Protein AF-A0A448XT90-F1 (afdb_monomer)

Radius of gyration: 20.94 Å; Cα contacts (8 Å, |Δi|>4): 164; chains: 1; bounding box: 50×44×58 Å

Structure (mmCIF, N/CA/C/O backbone):
data_AF-A0A448XT90-F1
#
_entry.id   AF-A0A448XT90-F1
#
loop_
_atom_site.group_PDB
_atom_site.id
_atom_site.type_symbol
_atom_site.label_atom_id
_atom_site.label_alt_id
_atom_site.label_comp_id
_atom_site.label_asym_id
_atom_site.label_entity_id
_atom_site.label_seq_id
_atom_site.pdbx_PDB_ins_code
_atom_site.Cartn_x
_atom_site.Cartn_y
_atom_site.Cartn_z
_atom_site.occupancy
_atom_site.B_iso_or_equiv
_atom_site.auth_seq_id
_atom_site.auth_comp_id
_atom_site.auth_asym_id
_atom_site.auth_atom_id
_atom_site.pdbx_PDB_model_num
ATOM 1 N N . MET A 1 1 ? 5.642 6.071 4.752 1.00 96.25 1 MET A N 1
ATOM 2 C CA . MET A 1 1 ? 5.110 6.895 3.640 1.00 96.25 1 MET A CA 1
ATOM 3 C C . MET A 1 1 ? 3.743 7.407 4.041 1.00 96.25 1 MET A C 1
ATOM 5 O O . MET A 1 1 ? 2.989 6.616 4.586 1.00 96.25 1 MET A O 1
ATOM 9 N N . LYS A 1 2 ? 3.438 8.690 3.846 1.00 97.38 2 LYS A N 1
ATOM 10 C CA . LYS A 1 2 ? 2.104 9.235 4.142 1.00 97.38 2 LYS A CA 1
ATOM 11 C C . LYS A 1 2 ? 1.042 8.651 3.203 1.00 97.38 2 LYS A C 1
ATOM 13 O O . LYS A 1 2 ? 1.381 8.269 2.086 1.00 97.38 2 LYS A O 1
ATOM 18 N N . LEU A 1 3 ? -0.196 8.535 3.686 1.00 96.88 3 LEU A N 1
ATOM 19 C CA . LEU A 1 3 ? -1.351 8.075 2.902 1.00 96.88 3 LEU A CA 1
ATOM 20 C C . LEU A 1 3 ? -2.088 9.245 2.235 1.00 96.88 3 LEU A C 1
ATOM 22 O O . LEU A 1 3 ? -3.310 9.252 2.141 1.00 96.88 3 LEU A O 1
ATOM 26 N N . ASP A 1 4 ? -1.345 10.249 1.776 1.00 96.69 4 ASP A N 1
ATOM 27 C CA . ASP A 1 4 ? -1.925 11.331 0.993 1.00 96.69 4 ASP A CA 1
ATOM 28 C C . ASP A 1 4 ? -2.187 10.884 -0.463 1.00 96.69 4 ASP A C 1
ATOM 30 O O . ASP A 1 4 ? -1.496 9.993 -0.973 1.00 96.69 4 ASP A O 1
ATOM 34 N N . PRO A 1 5 ? -3.162 11.498 -1.160 1.00 96.44 5 PRO A N 1
ATOM 35 C CA . PRO A 1 5 ? -3.545 11.094 -2.513 1.00 96.44 5 PRO A CA 1
ATOM 36 C C . PRO A 1 5 ? -2.392 11.074 -3.523 1.00 96.44 5 PRO A C 1
ATOM 38 O O . PRO A 1 5 ? -2.360 10.206 -4.389 1.00 96.44 5 PRO A O 1
ATOM 41 N N . VAL A 1 6 ? -1.419 11.986 -3.395 1.00 97.50 6 VAL A N 1
ATOM 42 C CA . VAL A 1 6 ? -0.270 12.065 -4.311 1.00 97.50 6 VAL A CA 1
ATOM 43 C C . VAL A 1 6 ? 0.614 10.829 -4.153 1.00 97.50 6 VAL A C 1
ATOM 45 O O . VAL A 1 6 ? 0.944 10.171 -5.136 1.00 97.50 6 VAL A O 1
ATOM 48 N N . LYS A 1 7 ? 0.946 10.449 -2.912 1.00 97.38 7 LYS A N 1
ATOM 49 C CA . LYS A 1 7 ? 1.747 9.242 -2.648 1.00 97.38 7 LYS A CA 1
ATOM 50 C C . LYS A 1 7 ? 1.040 7.956 -3.054 1.00 97.38 7 LYS A C 1
ATOM 52 O O . LYS A 1 7 ? 1.701 7.014 -3.490 1.00 97.38 7 LYS A O 1
ATOM 57 N N . LEU A 1 8 ? -0.279 7.894 -2.900 1.00 97.88 8 LEU A N 1
ATOM 58 C CA . LEU A 1 8 ? -1.061 6.731 -3.317 1.00 97.88 8 LEU A CA 1
ATOM 59 C C . LEU A 1 8 ? -1.139 6.612 -4.845 1.00 97.88 8 LEU A C 1
ATOM 61 O O . LEU A 1 8 ? -1.058 5.498 -5.371 1.00 97.88 8 LEU A O 1
ATOM 65 N N . GLU A 1 9 ? -1.214 7.734 -5.562 1.00 97.81 9 GLU A N 1
ATOM 66 C CA . GLU A 1 9 ? -1.149 7.731 -7.025 1.00 97.81 9 GLU A CA 1
ATOM 67 C C . GLU A 1 9 ? 0.232 7.290 -7.527 1.00 97.81 9 GLU A C 1
ATOM 69 O O . GLU A 1 9 ? 0.302 6.443 -8.415 1.00 97.81 9 GLU A O 1
ATOM 74 N N . ASP A 1 10 ? 1.327 7.743 -6.901 1.00 96.88 10 ASP A N 1
ATOM 75 C CA . ASP A 1 10 ? 2.687 7.287 -7.234 1.00 96.88 10 ASP A CA 1
ATOM 76 C C . ASP A 1 10 ? 2.814 5.755 -7.121 1.00 96.88 10 ASP A C 1
ATOM 78 O O . ASP A 1 10 ? 3.389 5.085 -7.987 1.00 96.88 10 ASP A O 1
ATOM 82 N N . VAL A 1 11 ? 2.267 5.169 -6.050 1.00 96.75 11 VAL A N 1
ATOM 83 C CA . VAL A 1 11 ? 2.257 3.710 -5.854 1.00 96.75 11 VAL A CA 1
ATOM 84 C C . VAL A 1 11 ? 1.384 3.022 -6.902 1.00 96.75 11 VAL A C 1
ATOM 86 O O . VAL A 1 11 ? 1.799 2.013 -7.476 1.00 96.75 11 VAL A O 1
ATOM 89 N N . SER A 1 12 ? 0.211 3.578 -7.199 1.00 96.06 12 SER A N 1
ATOM 90 C CA . SER A 1 12 ? -0.685 3.071 -8.244 1.00 96.06 12 SER A CA 1
ATOM 91 C C . SER A 1 12 ? -0.014 3.082 -9.615 1.00 96.06 12 SER A C 1
ATOM 93 O O . SER A 1 12 ? -0.101 2.107 -10.362 1.00 96.06 12 SER A O 1
ATOM 95 N N . GLN A 1 13 ? 0.727 4.143 -9.933 1.00 96.31 13 GLN A N 1
ATOM 96 C CA . GLN A 1 13 ? 1.506 4.243 -11.158 1.00 96.31 13 GLN A CA 1
ATOM 97 C C . GLN A 1 13 ? 2.592 3.172 -11.213 1.00 96.31 13 GLN A C 1
ATOM 99 O O . GLN A 1 13 ? 2.730 2.511 -12.239 1.00 96.31 13 GLN A O 1
ATOM 104 N N . ARG A 1 14 ? 3.311 2.928 -10.111 1.00 93.94 14 ARG A N 1
ATOM 105 C CA . ARG A 1 14 ? 4.311 1.850 -10.049 1.00 93.94 14 ARG A CA 1
ATOM 106 C C . ARG A 1 14 ? 3.695 0.469 -10.245 1.00 93.94 14 ARG A C 1
ATOM 108 O O . ARG A 1 14 ? 4.277 -0.331 -10.968 1.00 93.94 14 ARG A O 1
ATOM 115 N N . ILE A 1 15 ? 2.521 0.200 -9.668 1.00 94.50 15 ILE A N 1
ATOM 116 C CA . ILE A 1 15 ? 1.772 -1.045 -9.913 1.00 94.50 15 ILE A CA 1
ATOM 117 C C . ILE A 1 15 ? 1.478 -1.202 -11.413 1.00 94.50 15 ILE A C 1
ATOM 119 O O . ILE A 1 15 ? 1.739 -2.262 -11.983 1.00 94.50 15 ILE A O 1
ATOM 123 N N . ARG A 1 16 ? 0.961 -0.148 -12.062 1.00 93.81 16 ARG A N 1
ATOM 124 C CA . ARG A 1 16 ? 0.633 -0.167 -13.498 1.00 93.81 16 ARG A CA 1
ATOM 125 C C . ARG A 1 16 ? 1.876 -0.389 -14.362 1.00 93.81 16 ARG A C 1
ATOM 127 O O . ARG A 1 16 ? 1.840 -1.239 -15.245 1.00 93.81 16 ARG A O 1
ATOM 134 N N . SER A 1 17 ? 2.970 0.316 -14.076 1.00 93.19 17 SER A N 1
ATOM 135 C CA . SER A 1 17 ? 4.233 0.188 -14.815 1.00 93.19 17 SER A CA 1
ATOM 136 C C . SER A 1 17 ? 4.898 -1.176 -14.630 1.00 93.19 17 SER A C 1
ATOM 138 O O . SER A 1 17 ? 5.491 -1.698 -15.568 1.00 93.19 17 SER A O 1
ATOM 140 N N . ALA A 1 18 ? 4.804 -1.767 -13.437 1.00 90.94 18 ALA A N 1
ATOM 141 C CA . ALA A 1 18 ? 5.384 -3.076 -13.150 1.00 90.94 18 ALA A CA 1
ATOM 142 C C . ALA A 1 18 ? 4.636 -4.223 -13.865 1.00 90.94 18 ALA A C 1
ATOM 144 O O . ALA A 1 18 ? 5.223 -5.270 -14.148 1.00 90.94 18 ALA A O 1
ATOM 145 N N . GLY A 1 19 ? 3.348 -4.033 -14.171 1.00 89.25 19 GLY A N 1
ATOM 146 C CA . GLY A 1 19 ? 2.507 -5.031 -14.829 1.0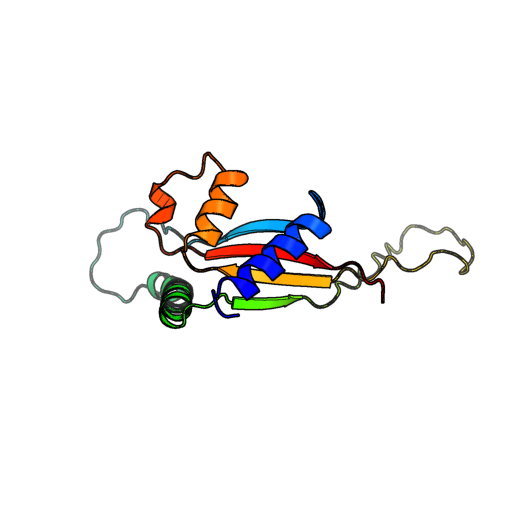0 89.25 19 GLY A CA 1
ATOM 147 C C . GLY A 1 19 ? 2.227 -6.263 -13.958 1.00 89.25 19 GLY A C 1
ATOM 148 O O . GLY A 1 19 ? 2.617 -6.349 -12.794 1.00 89.25 19 GLY A O 1
ATOM 149 N N . ASN A 1 20 ? 1.536 -7.258 -14.521 1.00 86.00 20 ASN A N 1
ATOM 150 C CA . ASN A 1 20 ? 0.982 -8.386 -13.754 1.00 86.00 20 ASN A CA 1
ATOM 151 C C . ASN A 1 20 ? 2.033 -9.298 -13.094 1.00 86.00 20 ASN A C 1
ATOM 153 O O . ASN A 1 20 ? 1.701 -9.999 -12.145 1.00 86.00 20 ASN A O 1
ATOM 157 N N . ALA A 1 21 ? 3.272 -9.303 -13.591 1.00 87.19 21 ALA A N 1
ATOM 158 C CA . ALA A 1 21 ? 4.380 -10.092 -13.042 1.00 87.19 21 ALA A CA 1
ATOM 159 C C . ALA A 1 21 ? 5.363 -9.252 -12.202 1.00 87.19 21 ALA A C 1
ATOM 161 O O . ALA A 1 21 ? 6.363 -9.773 -11.711 1.00 87.19 21 ALA A O 1
ATOM 162 N N . GLY A 1 22 ? 5.117 -7.945 -12.069 1.00 91.19 22 GLY A N 1
ATOM 163 C CA . GLY A 1 22 ? 6.032 -7.013 -11.416 1.00 91.19 22 GLY A CA 1
ATOM 164 C C . GLY A 1 22 ? 5.650 -6.643 -9.987 1.00 91.19 22 GLY A C 1
ATOM 165 O O . GLY A 1 22 ? 6.377 -5.886 -9.353 1.00 91.19 22 GLY A O 1
ATOM 166 N N . PHE A 1 23 ? 4.544 -7.161 -9.453 1.00 93.94 23 PHE A N 1
ATOM 167 C CA . PHE A 1 23 ? 4.185 -6.963 -8.054 1.00 93.94 23 PHE A CA 1
ATOM 168 C C . PHE A 1 23 ? 3.388 -8.144 -7.499 1.00 93.94 23 PHE A C 1
ATOM 170 O O . PHE A 1 23 ? 2.786 -8.913 -8.247 1.00 93.94 23 PHE A O 1
ATOM 177 N N . CYS A 1 24 ? 3.349 -8.267 -6.176 1.00 92.75 24 CYS A N 1
ATOM 178 C CA . CYS A 1 24 ? 2.428 -9.164 -5.490 1.00 92.75 24 CYS A CA 1
ATOM 179 C C . CYS A 1 24 ? 1.773 -8.471 -4.292 1.00 92.75 24 CYS A C 1
ATOM 181 O O . CYS A 1 24 ? 2.308 -7.514 -3.727 1.00 92.75 24 CYS A O 1
ATOM 183 N N . VAL A 1 25 ? 0.585 -8.956 -3.929 1.00 93.38 25 VAL A N 1
ATOM 184 C CA . VAL A 1 25 ? -0.187 -8.479 -2.778 1.00 93.38 25 VAL A CA 1
ATOM 185 C C . VAL A 1 25 ? -0.262 -9.613 -1.767 1.00 93.38 25 VAL A C 1
ATOM 187 O O . VAL A 1 25 ? -0.666 -10.724 -2.107 1.00 93.38 25 VAL A O 1
ATOM 190 N N . LEU A 1 26 ? 0.140 -9.333 -0.534 1.00 93.44 26 LEU A N 1
ATOM 191 C CA . LEU A 1 26 ? 0.170 -10.274 0.577 1.00 93.44 26 LEU A CA 1
ATOM 192 C C . LEU A 1 26 ? -0.691 -9.728 1.719 1.00 93.44 26 LEU A C 1
ATOM 194 O O . LEU A 1 26 ? -0.779 -8.518 1.925 1.00 93.44 26 LEU A O 1
ATOM 198 N N . LEU A 1 27 ? -1.304 -10.624 2.487 1.00 91.62 27 LEU A N 1
ATOM 199 C CA . LEU A 1 27 ? -2.092 -10.274 3.664 1.00 91.62 27 LEU A CA 1
ATOM 200 C C . LEU A 1 27 ? -1.372 -10.776 4.917 1.00 91.62 27 LEU A C 1
ATOM 202 O O . LEU A 1 27 ? -1.171 -11.979 5.073 1.00 91.62 27 LEU A O 1
ATOM 206 N N . ALA A 1 28 ? -0.998 -9.865 5.814 1.00 91.19 28 ALA A N 1
ATOM 207 C CA . ALA A 1 28 ? -0.414 -10.216 7.103 1.00 91.19 28 ALA A CA 1
ATOM 208 C C . ALA A 1 28 ? -1.463 -10.082 8.208 1.00 91.19 28 ALA A C 1
ATOM 210 O O . ALA A 1 28 ? -2.042 -9.013 8.406 1.00 91.19 28 ALA A O 1
ATOM 211 N N . MET A 1 29 ? -1.682 -11.170 8.944 1.00 86.62 29 MET A N 1
ATOM 212 C CA . MET A 1 29 ? -2.659 -11.248 10.027 1.00 86.62 29 MET A CA 1
ATOM 213 C C . MET A 1 29 ? -1.985 -11.723 11.320 1.00 86.62 29 MET A C 1
ATOM 215 O O . MET A 1 29 ? -1.044 -12.518 11.262 1.00 86.62 29 MET A O 1
ATOM 219 N N . PRO A 1 30 ? -2.458 -11.282 12.497 1.00 80.69 30 PRO A N 1
ATOM 220 C CA . PRO A 1 30 ? -2.054 -11.854 13.768 1.00 80.69 30 PRO A CA 1
ATOM 221 C C . PRO A 1 30 ? -2.364 -13.350 13.769 1.00 80.69 30 PRO A C 1
ATOM 223 O O . PRO A 1 30 ? -3.437 -13.762 13.331 1.00 80.69 30 PRO A O 1
ATOM 226 N N . ALA A 1 31 ? -1.441 -14.165 14.276 1.00 73.19 31 ALA A N 1
ATOM 227 C CA . ALA A 1 31 ? -1.663 -15.601 14.375 1.00 73.19 31 ALA A CA 1
ATOM 228 C C . ALA A 1 31 ? -2.924 -15.889 15.209 1.00 73.19 31 ALA A C 1
ATOM 230 O O . ALA A 1 31 ? -3.010 -15.502 16.375 1.00 73.19 31 ALA A O 1
ATOM 231 N N . THR A 1 32 ? -3.903 -16.586 14.633 1.00 61.34 32 THR A N 1
ATOM 232 C CA . THR A 1 32 ? -5.053 -17.090 15.385 1.00 61.34 32 THR A CA 1
ATOM 233 C C . THR A 1 32 ? -4.623 -18.365 16.098 1.00 61.34 32 THR A C 1
ATOM 235 O O . THR A 1 32 ? -4.669 -19.452 15.520 1.00 61.34 32 THR A O 1
ATOM 238 N N . THR A 1 33 ? -4.166 -18.263 17.345 1.00 50.84 33 THR A N 1
ATOM 239 C CA . THR A 1 33 ? -3.977 -19.455 18.174 1.00 50.84 33 THR A CA 1
ATOM 240 C C . THR A 1 33 ? -5.353 -20.081 18.404 1.00 50.84 33 THR A C 1
ATOM 242 O O . THR A 1 33 ? -6.105 -19.628 19.263 1.00 50.84 33 THR A O 1
ATOM 245 N N . LYS A 1 34 ? -5.708 -21.128 17.650 1.00 49.94 34 LYS A N 1
ATOM 246 C CA . LYS A 1 34 ? -6.725 -22.081 18.101 1.00 49.94 34 LYS A CA 1
ATOM 247 C C . LYS A 1 34 ? -6.102 -22.837 19.273 1.00 49.94 34 LYS A C 1
ATOM 249 O O . LYS A 1 34 ? -5.462 -23.863 19.071 1.00 49.94 34 LYS A O 1
ATOM 254 N N . GLN A 1 35 ? -6.195 -22.281 20.483 1.00 45.25 35 GLN A N 1
ATOM 255 C CA . GLN A 1 35 ? -5.855 -23.042 21.677 1.00 45.25 35 GLN A CA 1
ATOM 256 C C . GLN A 1 35 ? -6.873 -24.170 21.789 1.00 45.25 35 GLN A C 1
ATOM 258 O O . GLN A 1 35 ? -8.065 -23.935 21.980 1.00 45.25 35 GLN A O 1
ATOM 263 N N . VAL A 1 36 ? -6.378 -25.395 21.627 1.00 44.25 36 VAL A N 1
ATOM 264 C CA . VAL A 1 36 ? -6.981 -26.574 22.236 1.00 44.25 36 VAL A CA 1
ATOM 265 C C . VAL A 1 36 ? -7.267 -26.204 23.688 1.00 44.25 36 VAL A C 1
ATOM 267 O O . VAL A 1 36 ? -6.383 -25.749 24.411 1.00 44.25 36 VAL A O 1
ATOM 270 N N . SER A 1 37 ? -8.537 -26.287 24.057 1.00 48.28 37 SER A N 1
ATOM 271 C CA . SER A 1 37 ? -9.053 -25.891 25.354 1.00 48.28 37 SER A CA 1
ATOM 272 C C . SER A 1 37 ? -8.320 -26.623 26.475 1.00 48.28 37 SER A C 1
ATOM 274 O O . SER A 1 37 ? -8.426 -27.839 26.597 1.00 48.28 37 SER A O 1
ATOM 276 N N . SER A 1 38 ? -7.655 -25.882 27.352 1.00 37.50 38 SER A N 1
ATOM 277 C CA . SER A 1 38 ? -7.453 -26.323 28.728 1.00 37.50 38 SER A CA 1
ATOM 278 C C . SER A 1 38 ? -7.654 -25.121 29.636 1.00 37.50 38 SER A C 1
ATOM 280 O O . SER A 1 38 ? -6.792 -24.255 29.761 1.00 37.50 38 SER A O 1
ATOM 282 N N . ASN A 1 39 ? -8.853 -25.063 30.209 1.00 47.25 39 ASN A N 1
ATOM 283 C CA . ASN A 1 39 ? -9.255 -24.135 31.252 1.00 47.25 39 ASN A CA 1
ATOM 284 C C . ASN A 1 39 ? -8.310 -24.258 32.449 1.00 47.25 39 ASN A C 1
ATOM 286 O O . ASN A 1 39 ? -8.539 -25.132 33.273 1.00 47.25 39 ASN A O 1
ATOM 290 N N . LEU A 1 40 ? -7.305 -23.395 32.581 1.00 43.25 40 LEU A N 1
ATOM 291 C CA . LEU A 1 40 ? -6.693 -23.074 33.870 1.00 43.25 40 LEU A CA 1
ATOM 292 C C . LEU A 1 40 ? -6.260 -21.608 33.859 1.00 43.25 40 LEU A C 1
ATOM 294 O O . LEU A 1 40 ? -5.807 -21.066 32.854 1.00 43.25 40 LEU A O 1
ATOM 298 N N . ALA A 1 41 ? -6.539 -20.967 34.982 1.00 46.47 41 ALA A N 1
ATOM 299 C CA . ALA A 1 41 ? -6.523 -19.538 35.185 1.00 46.47 41 ALA A CA 1
ATOM 300 C C . ALA A 1 41 ? -5.117 -18.924 35.115 1.00 46.47 41 ALA A C 1
ATOM 302 O O . ALA A 1 41 ? -4.116 -19.577 35.385 1.00 46.47 41 ALA A O 1
ATOM 303 N N . ASP A 1 42 ? -5.116 -17.631 34.791 1.00 45.56 42 ASP A N 1
ATOM 304 C CA . ASP A 1 42 ? -4.141 -16.627 35.217 1.00 45.56 42 ASP A CA 1
ATOM 305 C C . ASP A 1 42 ? -2.661 -17.027 35.135 1.00 45.56 42 ASP A C 1
ATOM 307 O O . ASP A 1 42 ? -2.003 -17.364 36.115 1.00 45.56 42 ASP A O 1
ATOM 311 N N . SER A 1 43 ? -2.107 -16.972 33.929 1.00 45.06 43 SER A N 1
ATOM 312 C CA . SER A 1 43 ? -0.664 -16.890 33.713 1.00 45.06 43 SER A CA 1
ATOM 313 C C . SER A 1 43 ? -0.424 -16.172 32.392 1.00 45.06 43 SER A C 1
ATOM 315 O O . SER A 1 43 ? -1.074 -16.459 31.386 1.00 45.06 43 SER A O 1
ATOM 317 N N . GLN A 1 44 ? 0.461 -15.176 32.406 1.00 49.56 44 GLN A N 1
ATOM 318 C CA . GLN A 1 44 ? 0.840 -14.389 31.236 1.00 49.56 44 GLN A CA 1
ATOM 319 C C . GLN A 1 44 ? 1.291 -15.302 30.089 1.00 49.56 44 GLN A C 1
ATOM 321 O O . GLN A 1 44 ? 2.397 -15.829 30.091 1.00 49.56 44 GLN A O 1
ATOM 326 N N . ASP A 1 45 ? 0.410 -15.485 29.108 1.00 50.19 45 ASP A N 1
ATOM 327 C CA . ASP A 1 45 ? 0.641 -16.363 27.967 1.00 50.19 45 ASP A CA 1
ATOM 328 C C . ASP A 1 45 ? 1.630 -15.692 26.981 1.00 50.19 45 ASP A C 1
ATOM 330 O O . ASP A 1 45 ? 1.282 -14.661 26.379 1.00 50.19 45 ASP A O 1
ATOM 334 N N . PRO A 1 46 ? 2.856 -16.223 26.786 1.00 53.09 46 PRO A N 1
ATOM 335 C CA . PRO A 1 46 ? 3.883 -15.621 25.925 1.00 53.09 46 PRO A CA 1
ATOM 336 C C . PRO A 1 46 ? 3.430 -15.471 24.459 1.00 53.09 46 PRO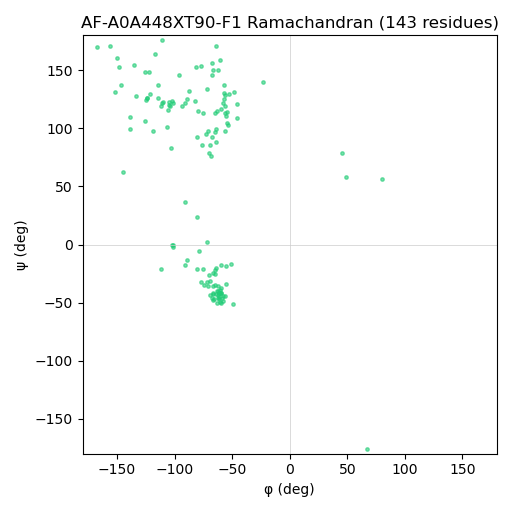 A C 1
ATOM 338 O O . PRO A 1 46 ? 3.967 -14.653 23.709 1.00 53.09 46 PRO A O 1
ATOM 341 N N . LEU A 1 47 ? 2.377 -16.182 24.041 1.00 52.34 47 LEU A N 1
ATOM 342 C CA . LEU A 1 47 ? 1.786 -16.078 22.703 1.00 52.34 47 LEU A CA 1
ATOM 343 C C . LEU A 1 47 ? 0.913 -14.826 22.516 1.00 52.34 47 LEU A C 1
ATOM 345 O O . LEU A 1 47 ? 0.914 -14.235 21.432 1.00 52.34 47 LEU A O 1
ATOM 349 N N . LYS A 1 48 ? 0.228 -14.343 23.566 1.00 54.25 48 LYS A N 1
ATOM 350 C CA . LYS A 1 48 ? -0.466 -13.038 23.522 1.00 54.25 48 LYS A CA 1
ATOM 351 C C . LYS A 1 48 ? 0.534 -11.889 23.414 1.00 54.25 48 LYS A C 1
ATOM 353 O O . LYS A 1 48 ? 0.177 -10.828 22.907 1.00 54.25 48 LYS A O 1
ATOM 358 N N . GLN A 1 49 ? 1.773 -12.088 23.863 1.00 54.09 49 GLN A N 1
ATOM 359 C CA . GLN A 1 49 ? 2.840 -11.096 23.769 1.00 54.09 49 GLN A CA 1
ATOM 360 C C . GLN A 1 49 ? 3.385 -10.958 22.340 1.00 54.09 49 GLN A C 1
ATOM 362 O O . GLN A 1 49 ? 3.633 -9.833 21.923 1.00 54.09 49 GLN A O 1
ATOM 367 N N . ASN A 1 50 ? 3.451 -12.040 21.552 1.00 53.66 50 ASN A N 1
ATOM 368 C CA . ASN A 1 50 ? 3.894 -11.999 20.146 1.00 53.66 50 ASN A CA 1
ATOM 369 C C . ASN A 1 50 ? 2.863 -11.420 19.160 1.00 53.66 50 ASN A C 1
ATOM 371 O O . ASN A 1 50 ? 3.238 -10.929 18.097 1.00 53.66 50 ASN A O 1
ATOM 375 N N . GLN A 1 51 ? 1.571 -11.402 19.503 1.00 57.91 51 GLN A N 1
ATOM 376 C CA . GLN A 1 51 ? 0.559 -10.714 18.684 1.00 57.91 51 GLN A CA 1
ATOM 377 C C . GLN A 1 51 ? 0.525 -9.194 18.918 1.00 57.91 51 GLN A C 1
ATOM 379 O O . GLN A 1 51 ? 0.034 -8.451 18.063 1.00 57.91 51 GLN A O 1
ATOM 384 N N . ARG A 1 52 ? 1.039 -8.714 20.063 1.00 73.00 52 ARG A N 1
ATOM 385 C CA . ARG A 1 52 ? 1.109 -7.277 20.382 1.00 73.00 52 ARG A CA 1
ATOM 386 C C . ARG A 1 52 ? 1.965 -6.504 19.373 1.00 73.00 52 ARG A C 1
ATOM 388 O O . ARG A 1 52 ? 1.471 -5.479 18.924 1.00 73.00 52 ARG A O 1
ATOM 395 N N . PRO A 1 53 ? 3.162 -6.961 18.950 1.00 85.00 53 PRO A N 1
ATOM 396 C CA . PRO A 1 53 ? 3.969 -6.272 17.946 1.00 85.00 53 PRO A CA 1
ATOM 397 C C . PRO A 1 53 ? 3.201 -5.888 16.679 1.00 85.00 53 PRO A C 1
ATOM 399 O O . PRO A 1 53 ? 3.206 -4.718 16.307 1.00 85.00 53 PRO A O 1
ATOM 402 N N . LEU A 1 54 ? 2.484 -6.832 16.054 1.00 88.00 54 LEU A N 1
ATOM 403 C CA . LEU A 1 54 ? 1.761 -6.550 14.811 1.00 88.00 54 LEU A CA 1
ATOM 404 C C . LEU A 1 54 ? 0.572 -5.613 15.050 1.00 88.00 54 LEU A C 1
ATOM 406 O O . LEU A 1 54 ? 0.394 -4.652 14.308 1.00 88.00 54 LEU A O 1
ATOM 410 N N . ARG A 1 55 ? -0.209 -5.838 16.116 1.00 89.12 55 ARG A N 1
ATOM 411 C CA . ARG A 1 55 ? -1.326 -4.945 16.476 1.00 89.12 55 ARG A CA 1
ATOM 412 C C . ARG A 1 55 ? -0.845 -3.529 16.796 1.00 89.12 55 ARG A C 1
ATOM 414 O O . ARG A 1 55 ? -1.453 -2.563 16.347 1.00 89.12 55 ARG A O 1
ATOM 421 N N . ASN A 1 56 ? 0.262 -3.400 17.522 1.00 91.31 56 ASN A N 1
ATOM 422 C CA . ASN A 1 56 ? 0.879 -2.117 17.844 1.00 91.31 56 ASN A CA 1
ATOM 423 C C . ASN A 1 56 ? 1.366 -1.413 16.576 1.00 91.31 56 ASN A C 1
ATOM 425 O O . ASN A 1 56 ? 1.133 -0.217 16.425 1.00 91.31 56 ASN A O 1
ATOM 429 N N . LEU A 1 57 ? 1.986 -2.152 15.650 1.00 94.25 57 LEU A N 1
ATOM 430 C CA . LEU A 1 57 ? 2.419 -1.620 14.361 1.00 94.25 57 LEU A CA 1
ATOM 431 C C . LEU A 1 57 ? 1.232 -1.112 13.534 1.00 94.25 57 LEU A C 1
ATOM 433 O O . LEU A 1 57 ? 1.279 0.005 13.029 1.00 94.25 57 LEU A O 1
ATOM 437 N N . ILE A 1 58 ? 0.153 -1.890 13.436 1.00 93.25 58 ILE A N 1
ATOM 438 C CA . ILE A 1 58 ? -1.063 -1.493 12.712 1.00 93.25 58 ILE A CA 1
ATOM 439 C C . ILE A 1 58 ? -1.658 -0.216 13.311 1.00 93.25 58 ILE A C 1
ATOM 441 O O . ILE A 1 58 ? -1.907 0.747 12.584 1.00 93.25 58 ILE A O 1
ATOM 445 N N . SER A 1 59 ? -1.841 -0.183 14.634 1.00 92.06 59 SER A N 1
ATOM 446 C CA . SER A 1 59 ? -2.366 0.989 15.341 1.00 92.06 59 SER A CA 1
ATOM 447 C C . SER A 1 59 ? -1.476 2.213 15.149 1.00 92.06 59 SER A C 1
ATOM 449 O O . SER A 1 59 ? -1.977 3.307 14.900 1.00 92.06 59 SER A O 1
ATOM 451 N N . TYR A 1 60 ? -0.154 2.039 15.214 1.00 95.75 60 TYR A N 1
ATOM 452 C CA . TYR A 1 60 ? 0.800 3.114 14.967 1.00 95.75 60 TYR A CA 1
ATOM 453 C C . TYR A 1 60 ? 0.670 3.672 13.546 1.00 95.75 60 TYR A C 1
ATOM 455 O O . TYR A 1 60 ? 0.556 4.885 13.375 1.00 95.75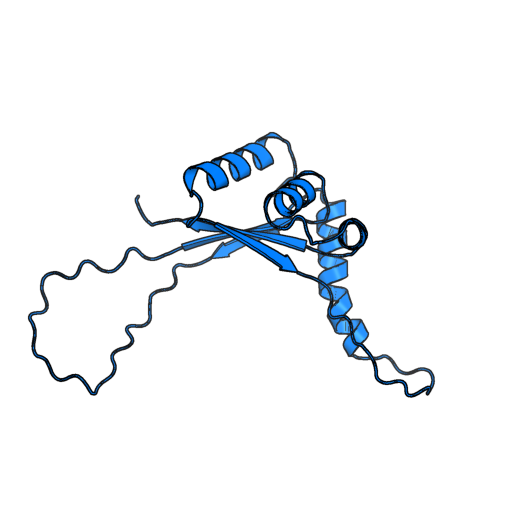 60 TYR A O 1
ATOM 463 N N . LEU A 1 61 ? 0.651 2.798 12.534 1.00 96.75 61 LEU A N 1
ATOM 464 C CA . LEU A 1 61 ? 0.556 3.190 11.128 1.00 96.75 61 LEU A CA 1
ATOM 465 C C . LEU A 1 61 ? -0.758 3.915 10.821 1.00 96.75 61 LEU A C 1
ATOM 467 O O . LEU A 1 61 ? -0.729 4.932 10.128 1.00 96.75 61 LEU A O 1
ATOM 471 N N . ARG A 1 62 ? -1.877 3.458 11.401 1.00 94.19 62 ARG A N 1
ATOM 472 C CA . ARG A 1 62 ? -3.181 4.128 11.298 1.00 94.19 62 ARG A CA 1
ATOM 473 C C . ARG A 1 62 ? -3.146 5.519 11.937 1.00 94.19 62 ARG A C 1
ATOM 475 O O . ARG A 1 62 ? -3.503 6.489 11.285 1.00 94.19 62 ARG A O 1
ATOM 482 N N . THR A 1 63 ? -2.653 5.641 13.172 1.00 95.69 63 THR A N 1
ATOM 483 C CA . THR A 1 63 ? -2.546 6.937 13.871 1.00 95.69 63 THR A CA 1
ATOM 484 C C . THR A 1 63 ? -1.613 7.911 13.154 1.00 95.69 63 THR A C 1
ATOM 486 O O . THR A 1 63 ? -1.851 9.116 13.141 1.00 95.69 63 THR A O 1
ATOM 489 N N . LYS A 1 64 ? -0.530 7.410 12.552 1.00 97.44 64 LYS A N 1
ATOM 490 C CA . LYS A 1 64 ? 0.401 8.232 11.769 1.00 97.44 64 LYS A CA 1
ATOM 491 C C . LYS A 1 64 ? -0.093 8.546 10.364 1.00 97.44 64 LYS A C 1
ATOM 493 O O . LYS A 1 64 ? 0.581 9.328 9.683 1.00 97.44 64 LYS A O 1
ATOM 498 N N . ASP A 1 65 ? -1.225 7.976 9.963 1.00 96.69 65 ASP A N 1
ATOM 499 C CA . ASP A 1 65 ? -1.771 8.057 8.616 1.00 96.69 65 ASP A CA 1
ATOM 500 C C . ASP A 1 65 ? -0.696 7.734 7.567 1.00 96.69 65 ASP A C 1
ATOM 502 O O . ASP A 1 65 ? -0.242 8.567 6.774 1.00 96.69 65 ASP A O 1
ATOM 506 N N . SER A 1 66 ? -0.132 6.531 7.702 1.00 98.00 66 SER A N 1
ATOM 507 C CA . SER A 1 66 ? 1.060 6.133 6.962 1.00 98.00 66 SER A CA 1
ATOM 508 C C . SER A 1 66 ? 1.098 4.641 6.644 1.00 98.00 66 SER A C 1
ATOM 510 O O . SER A 1 66 ? 0.576 3.821 7.391 1.00 98.00 66 SER A O 1
ATOM 512 N N . ALA A 1 67 ? 1.791 4.291 5.564 1.00 98.19 67 ALA A N 1
ATOM 513 C CA . ALA A 1 67 ? 2.255 2.940 5.277 1.00 98.19 67 ALA A CA 1
ATOM 514 C C . ALA A 1 67 ? 3.714 2.755 5.721 1.00 98.19 67 ALA A C 1
ATOM 516 O O . ALA A 1 67 ? 4.541 3.672 5.595 1.00 98.19 67 ALA A O 1
ATOM 517 N N . GLY A 1 68 ? 4.050 1.548 6.176 1.00 98.06 68 GLY A N 1
ATOM 518 C CA . GLY A 1 68 ? 5.437 1.111 6.313 1.00 98.06 68 GLY A CA 1
ATOM 519 C C . GLY A 1 68 ? 6.083 0.960 4.936 1.00 98.06 68 GLY A C 1
ATOM 520 O O . GLY A 1 68 ? 5.403 0.605 3.976 1.00 98.06 68 GLY A O 1
ATOM 521 N N . VAL A 1 69 ? 7.378 1.253 4.824 1.00 97.31 69 VAL A N 1
ATOM 522 C CA . VAL A 1 69 ? 8.138 1.073 3.579 1.00 97.31 69 VAL A CA 1
ATOM 523 C C . VAL A 1 69 ? 9.444 0.373 3.906 1.00 97.31 69 VAL A C 1
ATOM 525 O O . VAL A 1 69 ? 10.173 0.828 4.785 1.00 97.31 69 VAL A O 1
ATOM 528 N N . VAL A 1 70 ? 9.732 -0.711 3.195 1.00 95.69 70 VAL A N 1
ATOM 529 C CA . VAL A 1 70 ? 10.994 -1.444 3.292 1.00 95.69 70 VAL A CA 1
ATOM 530 C C . VAL A 1 70 ? 11.597 -1.533 1.897 1.00 95.69 70 VAL A C 1
ATOM 532 O O . VAL A 1 70 ? 10.948 -1.997 0.960 1.00 95.69 70 VAL A O 1
ATOM 535 N N . LEU A 1 71 ? 12.834 -1.062 1.760 1.00 92.31 71 LEU A N 1
ATOM 536 C CA . LEU A 1 71 ? 13.633 -1.267 0.558 1.00 92.31 71 LEU A CA 1
ATOM 537 C C . LEU A 1 71 ? 14.267 -2.653 0.655 1.00 92.31 71 LEU A C 1
ATOM 539 O O . LEU A 1 71 ? 14.931 -2.959 1.644 1.00 92.31 71 LEU A O 1
ATOM 543 N N . LEU A 1 72 ? 14.026 -3.498 -0.342 1.00 90.00 72 LEU A N 1
ATOM 544 C CA . LEU A 1 72 ? 14.636 -4.815 -0.415 1.00 90.00 72 LEU A 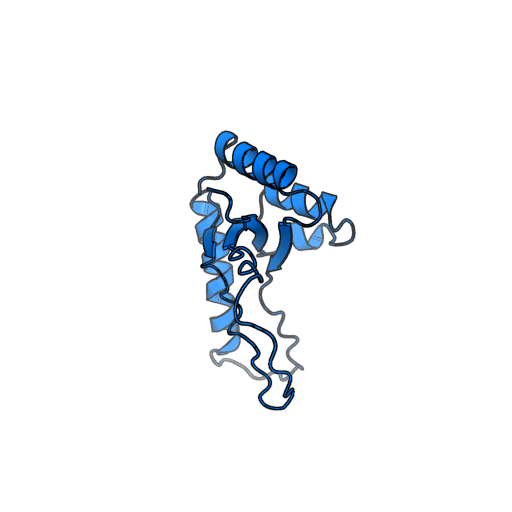CA 1
ATOM 545 C C . LEU A 1 72 ? 15.941 -4.709 -1.191 1.00 90.00 72 LEU A C 1
ATOM 547 O O . LEU A 1 72 ? 15.959 -4.295 -2.355 1.00 90.00 72 LEU A O 1
ATOM 551 N N . ASN A 1 73 ? 17.030 -5.098 -0.538 1.00 82.62 73 ASN A N 1
ATOM 552 C CA . ASN A 1 73 ? 18.321 -5.199 -1.197 1.00 82.62 73 ASN A CA 1
ATOM 553 C C . ASN A 1 73 ? 18.251 -6.250 -2.310 1.00 82.62 73 ASN A C 1
ATOM 555 O O . ASN A 1 73 ? 17.467 -7.199 -2.197 1.00 82.62 73 ASN A O 1
ATOM 559 N N . PRO A 1 74 ? 19.046 -6.089 -3.380 1.00 77.00 74 PRO A N 1
ATOM 560 C CA . PRO A 1 74 ? 19.077 -7.072 -4.439 1.00 77.00 74 PRO A CA 1
ATOM 561 C C . PRO A 1 74 ? 19.419 -8.441 -3.862 1.00 77.00 74 PRO A C 1
ATOM 563 O O . PRO A 1 74 ? 20.401 -8.584 -3.132 1.00 77.00 74 PRO A O 1
ATOM 566 N N . LEU A 1 75 ? 18.605 -9.442 -4.186 1.00 59.66 75 LEU A N 1
ATOM 567 C CA . LEU A 1 75 ? 19.006 -10.822 -3.974 1.00 59.66 75 LEU A CA 1
ATOM 568 C C . LEU A 1 75 ? 20.058 -11.105 -5.042 1.00 59.66 75 LEU A C 1
ATOM 570 O O . LEU A 1 75 ? 19.718 -11.421 -6.181 1.00 59.66 75 LEU A O 1
ATOM 574 N N . THR A 1 76 ? 21.339 -10.959 -4.705 1.00 55.41 76 THR A N 1
ATOM 575 C CA . THR A 1 76 ? 22.366 -11.707 -5.423 1.00 55.41 76 THR A CA 1
ATOM 576 C C . THR A 1 76 ? 21.930 -13.157 -5.317 1.00 55.41 76 THR A C 1
ATOM 578 O O . THR A 1 76 ? 21.829 -13.694 -4.213 1.00 55.41 76 THR A O 1
ATOM 581 N N . GLN A 1 77 ? 21.582 -13.780 -6.444 1.00 51.69 77 GLN A N 1
ATOM 582 C CA . GLN A 1 77 ? 21.576 -15.230 -6.486 1.00 51.69 77 GLN A CA 1
ATOM 583 C C . GLN A 1 77 ? 22.981 -15.626 -6.043 1.00 51.69 77 GLN A C 1
ATOM 585 O O . GLN A 1 77 ? 23.939 -15.422 -6.787 1.00 51.69 77 GLN A O 1
ATOM 590 N N . GLU A 1 78 ? 23.131 -16.104 -4.805 1.00 49.16 78 GLU A N 1
ATOM 591 C CA . GLU A 1 78 ? 24.307 -16.886 -4.478 1.00 49.16 78 GLU A CA 1
ATOM 592 C C . GLU A 1 78 ? 24.301 -17.999 -5.503 1.00 49.16 78 GLU A C 1
ATOM 594 O O . GLU A 1 78 ? 23.359 -18.796 -5.570 1.00 49.16 78 GLU A O 1
ATOM 599 N N . ILE A 1 79 ? 25.278 -17.915 -6.397 1.00 53.25 79 ILE A N 1
ATOM 600 C CA . ILE A 1 79 ? 25.481 -18.823 -7.503 1.00 53.25 79 ILE A CA 1
ATOM 601 C C . ILE A 1 79 ? 25.327 -20.215 -6.903 1.00 53.25 79 ILE A C 1
ATOM 603 O O . ILE A 1 79 ? 26.157 -20.639 -6.099 1.00 53.25 79 ILE A O 1
ATOM 607 N N . ARG A 1 80 ? 24.228 -20.909 -7.232 1.00 45.19 80 ARG A N 1
ATOM 608 C CA . ARG A 1 80 ? 24.089 -22.336 -6.951 1.00 45.19 80 ARG A CA 1
ATOM 609 C C . ARG A 1 80 ? 25.089 -23.032 -7.862 1.00 45.19 80 ARG A C 1
ATOM 611 O O . ARG A 1 80 ? 24.733 -23.561 -8.908 1.00 45.19 80 ARG A O 1
ATOM 618 N N . HIS A 1 81 ? 26.357 -22.954 -7.485 1.00 45.56 81 HIS A N 1
ATOM 619 C CA . HIS A 1 81 ? 27.414 -23.754 -8.051 1.00 45.56 81 HIS A CA 1
ATOM 620 C C . HIS A 1 81 ? 27.241 -25.131 -7.424 1.00 45.56 81 HIS A C 1
ATOM 622 O O . HIS A 1 81 ? 27.786 -25.435 -6.367 1.00 45.56 81 HIS A O 1
ATOM 628 N N . ASP A 1 82 ? 26.384 -25.935 -8.043 1.00 43.28 82 ASP A N 1
ATOM 629 C CA . ASP A 1 82 ? 26.351 -27.365 -7.796 1.00 43.28 82 ASP A CA 1
ATOM 630 C C . ASP A 1 82 ? 27.720 -27.910 -8.256 1.00 43.28 82 ASP A C 1
ATOM 632 O O . ASP A 1 82 ? 28.063 -27.775 -9.437 1.00 43.28 82 ASP A O 1
ATOM 636 N N . PRO A 1 83 ? 28.579 -28.444 -7.368 1.00 46.03 83 PRO A N 1
ATOM 637 C CA . PRO A 1 83 ? 29.951 -28.805 -7.728 1.00 46.03 83 PRO A CA 1
ATOM 638 C C . PRO A 1 83 ? 30.030 -30.057 -8.624 1.00 46.03 83 PRO A C 1
ATOM 640 O O . PRO A 1 83 ? 31.124 -30.500 -8.962 1.00 46.03 83 PRO A O 1
ATOM 643 N N . ALA A 1 84 ? 28.891 -30.641 -9.014 1.00 51.41 84 ALA A N 1
ATOM 644 C CA . ALA A 1 84 ? 28.818 -31.931 -9.697 1.00 51.41 84 ALA A CA 1
ATOM 645 C C . ALA A 1 84 ? 28.603 -31.865 -11.223 1.00 51.41 84 ALA A C 1
ATOM 647 O O . ALA A 1 84 ? 28.600 -32.909 -11.875 1.00 51.41 84 ALA A O 1
ATOM 648 N N . SER A 1 85 ? 28.454 -30.687 -11.833 1.00 48.12 85 SER A N 1
ATOM 649 C CA . SER A 1 85 ? 28.337 -30.566 -13.295 1.00 48.12 85 SER A CA 1
ATOM 650 C C . SER A 1 85 ? 29.640 -30.072 -13.916 1.00 48.12 85 SER A C 1
ATOM 652 O O . SER A 1 85 ? 29.815 -28.889 -14.200 1.00 48.12 85 SER A O 1
ATOM 654 N N . GLY A 1 86 ? 30.566 -31.003 -14.147 1.00 47.59 86 GLY A N 1
ATOM 655 C CA . GLY A 1 86 ? 31.743 -30.771 -14.977 1.00 47.59 86 GLY A CA 1
ATOM 656 C C . GLY A 1 86 ? 31.351 -30.514 -16.433 1.00 47.59 86 GLY A C 1
ATOM 657 O O . GLY A 1 86 ? 31.160 -31.452 -17.203 1.00 47.59 86 GLY A O 1
ATOM 658 N N . LYS A 1 87 ? 31.257 -29.240 -16.821 1.00 41.50 87 LYS A N 1
ATOM 659 C CA . LYS A 1 87 ? 31.376 -28.782 -18.211 1.00 41.50 87 LYS A CA 1
ATOM 660 C C . LYS A 1 87 ? 32.204 -27.498 -18.237 1.00 41.50 87 LYS A C 1
ATOM 662 O O . LYS A 1 87 ? 31.767 -26.454 -17.768 1.00 41.50 87 LYS A O 1
ATOM 667 N N . LEU A 1 88 ? 33.418 -27.624 -18.771 1.00 50.66 88 LEU A N 1
ATOM 668 C CA . LEU A 1 88 ? 34.317 -26.532 -19.136 1.00 50.66 88 LEU A CA 1
ATOM 669 C C . LEU A 1 88 ? 33.709 -25.771 -20.316 1.00 50.66 88 LEU A C 1
ATOM 671 O O . LEU A 1 88 ? 33.944 -26.148 -21.459 1.00 50.66 88 LEU A O 1
ATOM 675 N N . ASN A 1 89 ? 32.940 -24.721 -20.045 1.00 43.06 89 ASN A N 1
ATOM 676 C CA . ASN A 1 89 ? 32.503 -23.790 -21.077 1.00 43.06 89 ASN A CA 1
ATOM 677 C C . ASN A 1 89 ? 32.942 -22.377 -20.668 1.00 43.06 89 ASN A C 1
ATOM 679 O O . ASN A 1 89 ? 32.691 -21.946 -19.547 1.00 43.06 89 ASN A O 1
ATOM 683 N N . ASN A 1 90 ? 33.660 -21.739 -21.588 1.00 47.66 90 ASN A N 1
ATOM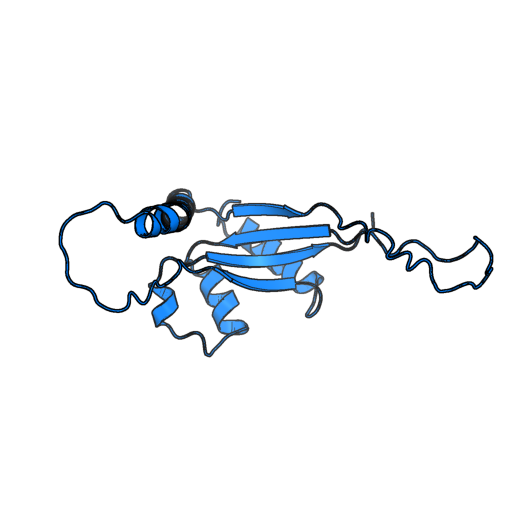 684 C CA . ASN A 1 90 ? 34.278 -20.410 -21.592 1.00 47.66 90 ASN A CA 1
ATOM 685 C C . ASN A 1 90 ? 33.679 -19.348 -20.634 1.00 47.66 90 ASN A C 1
ATOM 687 O O . ASN A 1 90 ? 32.461 -19.210 -20.568 1.00 47.66 90 ASN A O 1
ATOM 691 N N . PRO A 1 91 ? 34.512 -18.524 -19.964 1.00 48.50 91 PRO A N 1
ATOM 692 C CA . PRO A 1 91 ? 34.064 -17.498 -19.013 1.00 48.50 91 PRO A CA 1
ATOM 693 C C . PRO A 1 91 ? 33.562 -16.190 -19.665 1.00 48.50 91 PRO A C 1
ATOM 695 O O . PRO A 1 91 ? 33.573 -15.143 -19.024 1.00 48.50 91 PRO A O 1
ATOM 698 N N . GLU A 1 92 ? 33.124 -16.220 -20.923 1.00 58.03 92 GLU A N 1
ATOM 699 C CA . GLU A 1 92 ? 32.706 -15.037 -21.684 1.00 58.03 92 GLU A CA 1
ATOM 700 C C . GLU A 1 92 ? 31.267 -15.247 -22.192 1.00 58.03 92 GLU A C 1
ATOM 702 O O . GLU A 1 92 ? 30.985 -16.264 -22.816 1.00 58.03 92 GLU A O 1
ATOM 707 N N . GLU A 1 93 ? 30.367 -14.302 -21.888 1.00 50.44 93 GLU A N 1
ATOM 708 C CA . GLU A 1 93 ? 28.942 -14.235 -22.295 1.00 50.44 93 GLU A CA 1
ATOM 709 C C . GLU A 1 93 ? 27.882 -15.063 -21.536 1.00 50.44 93 GLU A C 1
ATOM 711 O O . GLU A 1 93 ? 27.025 -15.723 -22.122 1.00 50.44 93 GLU A O 1
ATOM 716 N N . ALA A 1 94 ? 27.778 -14.873 -20.222 1.00 50.34 94 ALA A N 1
ATOM 717 C CA . ALA A 1 94 ? 26.447 -14.778 -19.618 1.00 50.34 94 ALA A CA 1
ATOM 718 C C . ALA A 1 94 ? 26.388 -13.466 -18.839 1.00 50.34 94 ALA A C 1
ATOM 720 O O . ALA A 1 94 ? 27.037 -13.328 -17.802 1.00 50.34 94 ALA A O 1
ATOM 721 N N . ALA A 1 95 ? 25.671 -12.472 -19.372 1.00 56.88 95 ALA A N 1
ATOM 722 C CA . ALA A 1 95 ? 25.391 -11.255 -18.622 1.00 56.88 95 ALA A CA 1
ATOM 723 C C . ALA A 1 95 ? 24.776 -11.666 -17.271 1.00 56.88 95 ALA A C 1
ATOM 725 O O . ALA A 1 95 ? 23.865 -12.498 -17.271 1.00 56.88 95 ALA A O 1
ATOM 726 N N . PRO A 1 96 ? 25.275 -11.156 -16.130 1.00 58.81 96 PRO A N 1
ATOM 727 C CA . PRO A 1 96 ? 24.669 -11.468 -14.846 1.00 58.81 96 PRO A CA 1
ATOM 728 C C . PRO A 1 96 ? 23.201 -11.051 -14.906 1.00 58.81 96 PRO A C 1
ATOM 730 O O . PRO A 1 96 ? 22.903 -9.931 -15.333 1.00 58.81 96 PRO A O 1
ATOM 733 N N . ASP A 1 97 ? 22.298 -11.950 -14.504 1.00 60.19 97 ASP A N 1
ATOM 734 C CA . ASP A 1 97 ? 20.882 -11.613 -14.380 1.00 60.19 97 ASP A CA 1
ATOM 735 C C . ASP A 1 97 ? 20.767 -10.295 -13.597 1.00 60.19 97 ASP A C 1
ATOM 737 O O . ASP A 1 97 ? 21.422 -10.141 -12.554 1.00 60.19 97 ASP A O 1
ATOM 741 N N . PRO A 1 98 ? 19.988 -9.314 -14.091 1.00 64.31 98 PRO A N 1
ATOM 742 C CA . PRO A 1 98 ? 19.912 -8.010 -13.460 1.00 64.31 98 PRO A CA 1
ATOM 743 C C . PRO A 1 98 ? 19.464 -8.194 -12.014 1.00 64.31 98 PRO A C 1
ATOM 745 O O . PRO A 1 98 ? 18.433 -8.814 -11.745 1.00 64.31 98 PRO A O 1
ATOM 748 N N . ALA A 1 99 ? 20.257 -7.667 -11.081 1.00 70.25 99 ALA A N 1
ATOM 749 C CA . ALA A 1 99 ? 20.029 -7.861 -9.660 1.00 70.25 99 ALA A CA 1
ATOM 750 C C . ALA A 1 99 ? 18.609 -7.390 -9.294 1.00 70.25 99 ALA A C 1
ATOM 752 O O . ALA A 1 99 ? 18.271 -6.207 -9.404 1.00 70.25 99 ALA A O 1
ATOM 753 N N . VAL A 1 100 ? 17.749 -8.334 -8.905 1.00 71.50 100 VAL A N 1
ATOM 754 C CA . VAL A 1 100 ? 16.334 -8.058 -8.652 1.00 71.50 100 VAL A CA 1
ATOM 755 C C . VAL A 1 100 ? 16.193 -7.427 -7.272 1.00 71.50 100 VAL A C 1
ATOM 757 O O . VAL A 1 100 ? 16.446 -8.073 -6.257 1.00 71.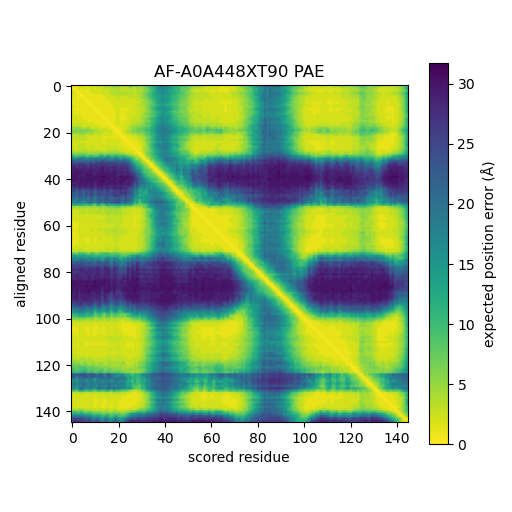50 100 VAL A O 1
ATOM 760 N N . THR A 1 101 ? 15.760 -6.168 -7.239 1.00 86.62 101 THR A N 1
ATOM 761 C CA . THR A 1 101 ? 15.414 -5.419 -6.021 1.00 86.62 101 THR A CA 1
ATOM 762 C C . THR A 1 101 ? 13.897 -5.183 -5.964 1.00 86.62 101 THR A C 1
ATOM 764 O O . THR A 1 101 ? 13.145 -5.559 -6.869 1.00 86.62 101 THR A O 1
ATOM 767 N N . GLY A 1 102 ? 13.400 -4.589 -4.883 1.00 90.75 102 GLY A N 1
ATOM 768 C CA . GLY A 1 102 ? 11.995 -4.240 -4.756 1.00 90.75 102 GLY A CA 1
ATOM 769 C C . GLY A 1 102 ? 11.703 -3.317 -3.586 1.00 90.75 102 GLY A C 1
ATOM 770 O O . GLY A 1 102 ? 12.545 -3.067 -2.725 1.00 90.75 102 GLY A O 1
ATOM 771 N N . VAL A 1 103 ? 10.475 -2.815 -3.559 1.00 95.19 103 VAL A N 1
ATOM 772 C CA . VAL A 1 103 ? 9.950 -2.015 -2.453 1.00 95.19 103 VAL A CA 1
ATOM 773 C C . VAL A 1 103 ? 8.719 -2.703 -1.894 1.00 95.19 103 VAL A C 1
ATOM 775 O O . VAL A 1 103 ? 7.800 -3.050 -2.635 1.00 95.19 103 VAL A O 1
ATOM 778 N N . LEU A 1 104 ? 8.702 -2.878 -0.578 1.00 96.81 104 LEU A N 1
ATOM 779 C CA . LEU A 1 104 ? 7.568 -3.391 0.171 1.00 96.81 104 LEU A CA 1
ATOM 780 C C . LEU A 1 104 ? 6.850 -2.224 0.846 1.00 96.81 104 LEU A C 1
ATOM 782 O O . LEU A 1 104 ? 7.440 -1.514 1.659 1.00 96.81 104 LEU A O 1
ATOM 786 N N . HIS A 1 105 ? 5.569 -2.055 0.541 1.00 98.06 105 HIS A N 1
ATOM 787 C CA . HIS A 1 105 ? 4.667 -1.126 1.210 1.00 98.06 105 HIS A CA 1
ATOM 788 C C . HIS A 1 105 ? 3.722 -1.907 2.124 1.00 98.06 105 HIS A C 1
ATOM 790 O O . HIS A 1 105 ? 3.002 -2.784 1.659 1.00 98.06 105 HIS A O 1
ATOM 796 N N . ALA A 1 106 ? 3.711 -1.595 3.417 1.00 97.88 106 ALA A N 1
ATOM 797 C CA . ALA A 1 106 ? 2.827 -2.211 4.401 1.00 97.88 106 ALA A CA 1
ATOM 798 C C . ALA A 1 106 ? 1.726 -1.222 4.792 1.00 97.88 106 ALA A C 1
ATOM 800 O O . ALA A 1 106 ? 1.957 -0.301 5.580 1.00 97.88 106 ALA A O 1
ATOM 801 N N . PHE A 1 107 ? 0.538 -1.396 4.223 1.00 96.94 107 PHE A N 1
ATOM 802 C CA . PHE A 1 107 ? -0.609 -0.539 4.476 1.00 96.94 107 PHE A CA 1
ATOM 803 C C . PHE A 1 107 ? -1.401 -1.036 5.691 1.00 96.94 107 PHE A C 1
ATOM 805 O O . PHE A 1 107 ? -1.726 -2.228 5.751 1.00 96.94 107 PHE A O 1
ATOM 812 N N . PRO A 1 108 ? -1.757 -0.149 6.643 1.00 95.12 108 PRO A N 1
ATOM 813 C CA . PRO A 1 108 ? -2.826 -0.450 7.587 1.00 95.12 108 PRO A CA 1
ATOM 814 C C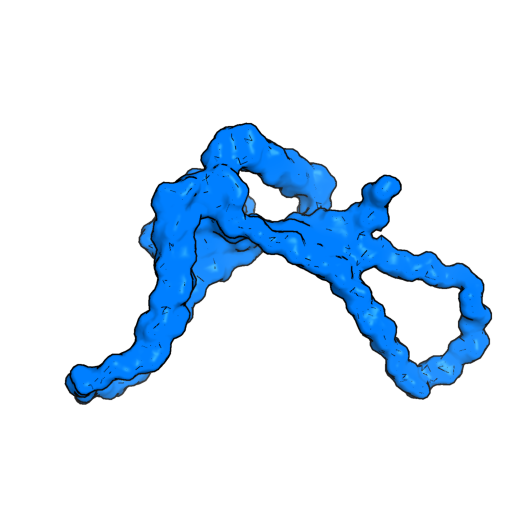 . PRO A 1 108 ? -4.167 -0.596 6.839 1.00 95.12 108 PRO A C 1
ATOM 816 O O . PRO A 1 108 ? -4.255 -0.260 5.652 1.00 95.12 108 PRO A O 1
ATOM 819 N N . PRO A 1 109 ? -5.234 -1.064 7.511 1.00 92.19 109 PRO A N 1
ATOM 820 C CA . PRO A 1 109 ? -6.565 -1.067 6.917 1.00 92.19 109 PRO A CA 1
ATOM 821 C C . PRO A 1 109 ? -6.976 0.372 6.569 1.00 92.19 109 PRO A C 1
ATOM 823 O O . PRO A 1 109 ? -7.067 1.216 7.466 1.00 92.19 109 PRO A O 1
ATOM 826 N N . CYS A 1 110 ? -7.163 0.639 5.276 1.00 92.12 110 CYS A N 1
ATOM 827 C CA . CYS A 1 110 ? -7.575 1.911 4.681 1.00 92.12 110 CYS A CA 1
ATOM 828 C C . CYS A 1 110 ? -8.241 1.653 3.316 1.00 92.12 110 CYS A C 1
ATOM 830 O O . CYS A 1 110 ? -8.177 0.536 2.802 1.00 92.12 110 CYS A O 1
ATOM 832 N N . ASP A 1 111 ? -8.853 2.674 2.714 1.00 92.56 111 ASP A N 1
ATOM 833 C CA . ASP A 1 111 ? -9.595 2.521 1.451 1.00 92.56 111 ASP A CA 1
ATOM 834 C C . ASP A 1 111 ? -8.706 1.979 0.322 1.00 92.56 111 ASP A C 1
ATOM 836 O O . ASP A 1 111 ? -9.045 0.990 -0.322 1.00 92.56 111 ASP A O 1
ATOM 840 N N . PHE A 1 112 ? -7.497 2.531 0.170 1.00 94.81 112 PHE A N 1
ATOM 841 C CA . PHE A 1 112 ? -6.532 2.067 -0.831 1.00 94.81 112 PHE A CA 1
ATOM 842 C C . PHE A 1 112 ? -6.174 0.580 -0.675 1.00 94.81 112 PHE A C 1
ATOM 844 O O . PHE A 1 112 ? -6.102 -0.164 -1.655 1.00 94.81 112 PHE A O 1
ATOM 851 N N . SER A 1 113 ? -5.930 0.130 0.561 1.00 92.56 113 SER A N 1
ATOM 852 C CA . SER A 1 113 ? -5.564 -1.264 0.816 1.00 92.56 113 SER A CA 1
ATOM 853 C C . SER A 1 113 ? -6.747 -2.213 0.635 1.00 92.56 113 SER A C 1
ATOM 855 O O . SER A 1 113 ? -6.560 -3.336 0.160 1.00 92.56 113 SER A O 1
ATOM 857 N N . PHE A 1 114 ? -7.961 -1.750 0.938 1.00 90.00 114 PHE A N 1
ATOM 858 C CA . PHE A 1 114 ? -9.193 -2.481 0.670 1.00 90.00 114 PHE A CA 1
ATOM 859 C C . PHE A 1 114 ? -9.441 -2.650 -0.832 1.00 90.00 114 PHE A C 1
ATOM 861 O O . PHE A 1 114 ? -9.700 -3.768 -1.273 1.00 90.00 114 PHE A O 1
ATOM 868 N N . ASP A 1 115 ? -9.293 -1.589 -1.624 1.00 91.19 115 ASP A N 1
ATOM 869 C CA . ASP A 1 115 ? -9.471 -1.644 -3.078 1.00 91.19 115 ASP A CA 1
ATOM 870 C C . ASP A 1 115 ? -8.470 -2.605 -3.731 1.00 91.19 115 ASP A C 1
ATOM 872 O O . ASP A 1 115 ? -8.839 -3.423 -4.580 1.00 91.19 115 ASP A O 1
ATOM 876 N N . LEU A 1 116 ? -7.211 -2.578 -3.278 1.00 90.56 116 LEU A N 1
ATOM 877 C CA . LEU A 1 116 ? -6.171 -3.491 -3.749 1.00 90.56 116 LEU A CA 1
ATOM 878 C C . LEU A 1 116 ? -6.526 -4.964 -3.470 1.00 90.56 116 LEU A C 1
ATOM 880 O O . LEU A 1 116 ? -6.335 -5.825 -4.335 1.00 90.56 116 LEU A O 1
ATOM 884 N N . LEU A 1 117 ? -7.069 -5.260 -2.283 1.00 88.31 117 LEU A N 1
ATOM 885 C CA . LEU A 1 117 ? -7.565 -6.596 -1.942 1.00 88.31 117 LEU A CA 1
ATOM 886 C C . LEU A 1 117 ? -8.801 -6.969 -2.764 1.00 88.31 117 LEU A C 1
ATOM 888 O O . LEU A 1 117 ? -8.851 -8.069 -3.310 1.00 88.31 117 LEU A O 1
ATOM 892 N N . ALA A 1 118 ? -9.777 -6.069 -2.888 1.00 86.31 118 ALA A N 1
ATOM 893 C CA . ALA A 1 118 ? -11.025 -6.317 -3.605 1.00 86.31 118 ALA A CA 1
ATOM 894 C C . ALA A 1 118 ? -10.776 -6.666 -5.080 1.00 86.31 118 ALA A C 1
ATOM 896 O O . ALA A 1 118 ? -11.423 -7.561 -5.622 1.00 86.31 118 ALA A O 1
ATOM 897 N N . GLN A 1 119 ? -9.788 -6.026 -5.710 1.00 88.12 119 GLN A N 1
ATOM 898 C CA . GLN A 1 119 ? -9.402 -6.301 -7.095 1.00 88.12 119 GLN A CA 1
ATOM 899 C C . GLN A 1 119 ? -8.735 -7.670 -7.294 1.00 88.12 119 GLN A C 1
ATOM 901 O O . GLN A 1 119 ? -8.840 -8.248 -8.375 1.00 88.12 119 GLN A O 1
ATOM 906 N N . ARG A 1 120 ? -8.005 -8.185 -6.295 1.00 84.88 120 ARG A N 1
ATOM 907 C CA . ARG A 1 120 ? -7.135 -9.371 -6.455 1.00 84.88 120 ARG A CA 1
ATOM 908 C C . ARG A 1 120 ? -7.615 -10.607 -5.703 1.00 84.88 120 ARG A C 1
ATOM 910 O O . ARG A 1 120 ? -7.243 -11.719 -6.063 1.00 84.88 120 ARG A O 1
ATOM 917 N N . ALA A 1 121 ? -8.443 -10.427 -4.685 1.00 84.38 121 ALA A N 1
ATOM 918 C CA . ALA A 1 121 ? -8.878 -11.474 -3.780 1.00 84.38 121 ALA A CA 1
ATOM 919 C C . ALA A 1 121 ? -10.331 -11.243 -3.341 1.00 84.38 121 ALA A C 1
ATOM 921 O O . ALA A 1 121 ? -10.632 -11.108 -2.160 1.00 84.38 121 ALA A O 1
ATOM 922 N N . THR A 1 122 ? -11.254 -11.272 -4.305 1.00 81.00 122 THR A N 1
ATOM 923 C CA . THR A 1 122 ? -12.707 -11.070 -4.107 1.00 81.00 122 THR A CA 1
ATOM 924 C C . THR A 1 122 ? -13.350 -12.008 -3.078 1.00 81.00 122 THR A C 1
ATOM 926 O O . THR A 1 122 ? -14.444 -11.741 -2.586 1.00 81.00 122 THR A O 1
ATOM 929 N N . ARG A 1 123 ? -12.682 -13.122 -2.749 1.00 80.50 123 ARG A N 1
ATOM 930 C CA . ARG A 1 123 ? -13.117 -14.106 -1.749 1.00 80.50 123 ARG A CA 1
ATOM 931 C C . ARG A 1 123 ? -12.629 -13.823 -0.329 1.00 80.50 123 ARG A C 1
ATOM 933 O O . ARG A 1 123 ? -13.148 -14.444 0.596 1.00 80.50 123 ARG A O 1
ATOM 940 N N . LEU A 1 124 ? -11.665 -12.920 -0.136 1.00 72.88 124 LEU A N 1
ATOM 941 C CA . LEU A 1 124 ? -11.325 -12.428 1.197 1.00 72.88 124 LEU A CA 1
ATOM 942 C C . LEU A 1 124 ? -12.491 -11.541 1.652 1.00 72.88 124 LEU A C 1
ATOM 944 O O . LEU A 1 124 ? -12.651 -10.408 1.210 1.00 72.88 124 LEU A O 1
ATOM 948 N N . GLN A 1 125 ? -13.381 -12.130 2.450 1.00 57.94 125 GLN A N 1
ATOM 949 C CA . GLN A 1 125 ? -14.653 -11.534 2.853 1.00 57.94 125 GLN A CA 1
ATOM 950 C C . GLN A 1 125 ? -14.458 -10.218 3.629 1.00 57.94 125 GLN A C 1
ATOM 952 O O . GLN A 1 125 ? -13.427 -10.001 4.264 1.00 57.94 125 GLN A O 1
ATOM 957 N N . LYS A 1 126 ? -15.508 -9.378 3.662 1.00 56.91 126 LYS A N 1
ATOM 958 C CA . LYS A 1 126 ? -15.591 -8.130 4.457 1.00 56.91 126 LYS A CA 1
ATOM 959 C C . LYS A 1 126 ? -15.235 -8.296 5.941 1.00 56.91 126 LYS A C 1
ATOM 961 O O . LYS A 1 126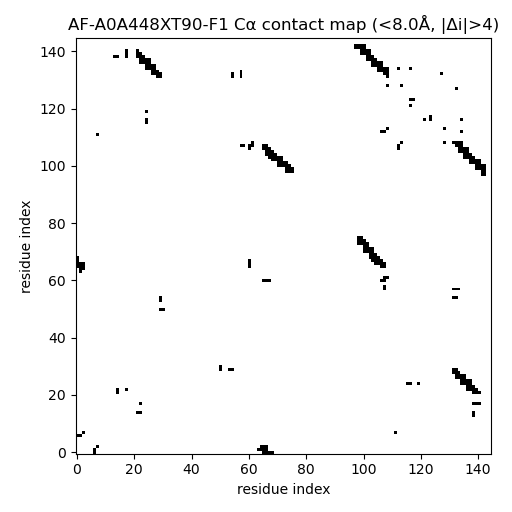 ? -14.987 -7.299 6.608 1.00 56.91 126 LYS A O 1
ATOM 966 N N . GLU A 1 127 ? -15.228 -9.516 6.466 1.00 57.22 127 GLU A N 1
ATOM 967 C CA . GLU A 1 127 ? -14.833 -9.805 7.843 1.00 57.22 127 GLU A CA 1
ATOM 968 C C . GLU A 1 127 ? -13.379 -9.392 8.119 1.00 57.22 127 GLU A C 1
ATOM 970 O O . GLU A 1 127 ? -13.122 -8.706 9.107 1.00 57.22 127 GLU A O 1
ATOM 975 N N . TYR A 1 128 ? -12.471 -9.609 7.158 1.00 59.81 128 TYR A N 1
ATOM 976 C CA . TYR A 1 128 ? -11.087 -9.142 7.264 1.00 59.81 128 TYR A CA 1
ATOM 977 C C . TYR A 1 128 ? -10.976 -7.616 7.284 1.00 59.81 128 TYR A C 1
ATOM 979 O O . TYR A 1 128 ? -10.053 -7.088 7.892 1.00 59.81 128 TYR A O 1
ATOM 987 N N . ALA A 1 129 ? -11.938 -6.879 6.712 1.00 56.25 129 ALA A N 1
ATOM 988 C CA . ALA A 1 129 ? -11.932 -5.413 6.736 1.00 56.25 129 ALA A CA 1
ATOM 989 C C . ALA A 1 129 ? -12.049 -4.835 8.160 1.00 56.25 129 ALA A C 1
ATOM 991 O O . ALA A 1 129 ? -11.672 -3.687 8.392 1.00 56.25 129 ALA A O 1
ATOM 992 N N . LYS A 1 130 ? -12.549 -5.624 9.122 1.00 62.56 130 LYS A N 1
ATOM 993 C CA . LYS A 1 130 ? -12.613 -5.245 10.542 1.00 62.56 130 LYS A CA 1
ATOM 994 C C . LYS A 1 130 ? -11.372 -5.666 11.331 1.00 62.56 130 LYS A C 1
ATOM 996 O O . LYS A 1 130 ? -11.145 -5.141 12.421 1.00 62.56 130 LYS A O 1
ATOM 1001 N N . ASP A 1 131 ? -10.577 -6.587 10.795 1.00 67.81 131 ASP A N 1
ATOM 1002 C CA . ASP A 1 131 ? -9.458 -7.187 11.507 1.00 67.81 131 ASP A CA 1
ATOM 1003 C C . ASP A 1 131 ? -8.206 -6.311 11.499 1.00 67.81 131 ASP A C 1
ATOM 1005 O O . ASP A 1 131 ? -7.938 -5.538 10.578 1.00 67.81 131 ASP A O 1
ATOM 1009 N N . ASN A 1 132 ? -7.390 -6.483 12.540 1.00 78.62 132 ASN A N 1
ATOM 1010 C CA . ASN A 1 132 ? -6.048 -5.918 12.624 1.00 78.62 132 ASN A CA 1
ATOM 1011 C C . ASN A 1 132 ? -5.129 -6.644 11.634 1.00 78.62 132 ASN A C 1
ATOM 1013 O O . ASN A 1 132 ? -4.350 -7.492 12.054 1.00 78.62 132 ASN A O 1
ATOM 1017 N N . HIS A 1 133 ? -5.196 -6.309 10.350 1.00 89.50 133 HIS A N 1
ATOM 1018 C CA . HIS A 1 133 ? -4.317 -6.848 9.314 1.00 89.50 133 HIS A CA 1
ATOM 1019 C C . HIS A 1 133 ? -3.460 -5.750 8.674 1.00 89.50 133 HIS A C 1
ATOM 1021 O O . HIS A 1 133 ? -3.746 -4.561 8.805 1.00 89.50 133 HIS A O 1
ATOM 1027 N N . LEU A 1 134 ? -2.404 -6.158 7.974 1.00 93.88 134 LEU A N 1
ATOM 1028 C CA . LEU A 1 134 ? -1.687 -5.308 7.028 1.00 93.88 134 LEU A CA 1
ATOM 1029 C C . LEU A 1 134 ? -1.856 -5.875 5.625 1.00 93.88 134 LEU A C 1
ATOM 1031 O O . LEU A 1 134 ? -1.713 -7.082 5.418 1.00 93.88 134 LEU A O 1
ATOM 1035 N N . VAL A 1 135 ? -2.093 -4.992 4.663 1.00 94.38 135 VAL A N 1
ATOM 1036 C CA . VAL A 1 135 ? -1.971 -5.328 3.244 1.00 94.38 135 VAL A CA 1
ATOM 1037 C C . VAL A 1 135 ? -0.574 -4.939 2.808 1.00 94.38 135 VAL A C 1
ATOM 1039 O O . VAL A 1 135 ? -0.174 -3.779 2.905 1.00 94.38 135 VAL A O 1
ATOM 1042 N N . ILE A 1 136 ? 0.187 -5.925 2.363 1.00 96.31 136 ILE A N 1
ATOM 1043 C CA . ILE A 1 136 ? 1.566 -5.753 1.944 1.00 96.31 136 ILE A CA 1
ATOM 1044 C C . ILE A 1 136 ? 1.607 -5.793 0.422 1.00 96.31 136 ILE A C 1
ATOM 1046 O O . ILE A 1 136 ? 1.245 -6.791 -0.193 1.00 96.31 136 ILE A O 1
ATOM 1050 N N . LEU A 1 137 ? 2.072 -4.708 -0.181 1.00 96.50 137 LEU A N 1
ATOM 1051 C CA . LEU A 1 137 ? 2.312 -4.596 -1.610 1.00 96.50 137 LEU A CA 1
ATOM 1052 C C . LEU A 1 137 ? 3.817 -4.644 -1.856 1.00 96.50 137 LEU A C 1
ATOM 1054 O O . LEU A 1 137 ? 4.543 -3.743 -1.439 1.00 96.50 137 LEU A O 1
ATOM 1058 N N . LEU A 1 138 ? 4.278 -5.675 -2.551 1.00 95.50 138 LEU A N 1
ATOM 1059 C CA . LEU A 1 138 ? 5.666 -5.805 -2.970 1.00 95.50 138 LEU A CA 1
ATOM 1060 C C . LEU A 1 138 ? 5.769 -5.489 -4.458 1.00 95.50 138 LEU A C 1
ATOM 1062 O O . LEU A 1 138 ? 5.176 -6.197 -5.264 1.00 95.50 138 LEU A O 1
ATOM 1066 N N . ILE A 1 139 ? 6.532 -4.459 -4.820 1.00 94.69 139 ILE A N 1
ATOM 1067 C CA . ILE A 1 139 ? 6.777 -4.064 -6.211 1.00 94.69 139 ILE A CA 1
ATOM 1068 C C . ILE A 1 139 ? 8.228 -4.385 -6.562 1.00 94.69 139 ILE A C 1
ATOM 1070 O O . ILE A 1 139 ? 9.154 -3.902 -5.908 1.00 94.69 139 ILE A O 1
ATOM 1074 N N . ARG A 1 140 ? 8.422 -5.194 -7.603 1.00 90.56 140 ARG A N 1
ATOM 1075 C CA . ARG A 1 140 ? 9.728 -5.528 -8.169 1.00 90.56 140 ARG A CA 1
ATOM 1076 C C . ARG A 1 140 ? 10.287 -4.320 -8.914 1.00 90.56 140 ARG A C 1
ATOM 1078 O O . ARG A 1 140 ? 9.595 -3.719 -9.731 1.00 90.56 140 ARG A O 1
ATOM 1085 N N . SER A 1 141 ? 11.555 -4.013 -8.676 1.00 84.56 141 SER A N 1
ATOM 1086 C CA . SER A 1 141 ? 12.328 -3.070 -9.476 1.00 84.56 141 SER A CA 1
ATOM 1087 C C . SER A 1 141 ? 13.394 -3.859 -10.235 1.00 84.56 141 SER A C 1
ATOM 1089 O O . SER A 1 141 ? 14.169 -4.609 -9.641 1.00 84.56 141 SER A O 1
ATOM 1091 N N . CYS A 1 142 ? 13.380 -3.756 -11.562 1.00 66.56 142 C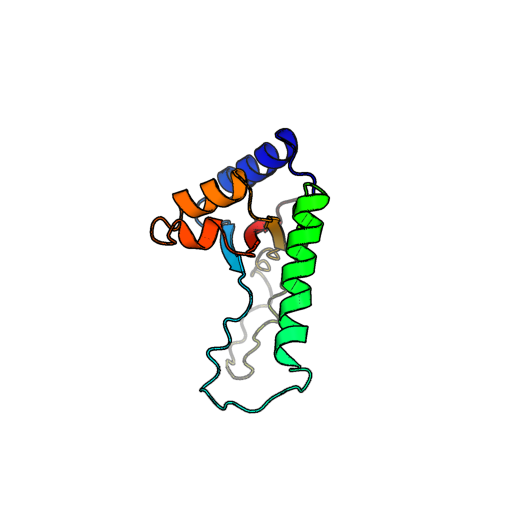YS A N 1
ATOM 1092 C CA . CYS A 1 142 ? 14.431 -4.312 -12.404 1.00 66.56 142 CYS A CA 1
ATOM 1093 C C . CYS A 1 142 ? 15.494 -3.228 -12.561 1.00 66.56 142 CYS A C 1
ATOM 1095 O O . CYS A 1 142 ? 15.152 -2.108 -12.938 1.00 66.56 142 CYS A O 1
ATOM 1097 N N . GLY A 1 143 ? 16.749 -3.539 -12.235 1.00 60.38 143 GLY A N 1
ATOM 1098 C CA . GLY A 1 143 ? 17.867 -2.612 -12.382 1.00 60.38 143 GLY A CA 1
ATOM 1099 C C . GLY A 1 143 ? 18.097 -2.254 -13.847 1.00 60.38 143 GLY A C 1
ATOM 1100 O O . GLY A 1 143 ? 18.865 -2.912 -14.533 1.00 60.38 143 GLY A O 1
ATOM 1101 N N . SER A 1 144 ? 17.416 -1.220 -14.317 1.00 46.53 144 SER A N 1
ATOM 1102 C CA . SER A 1 144 ? 17.806 -0.429 -15.475 1.00 46.53 144 SER A CA 1
ATOM 1103 C C . SER A 1 144 ? 18.003 0.979 -14.933 1.00 46.53 144 SER A C 1
ATOM 1105 O O . SER A 1 144 ? 17.021 1.674 -14.670 1.00 46.53 144 SER A O 1
ATOM 1107 N N . LEU A 1 145 ? 19.261 1.334 -14.660 1.00 38.38 145 LEU A N 1
ATOM 1108 C CA . LEU A 1 145 ? 19.670 2.734 -14.529 1.00 38.38 145 LEU A CA 1
ATOM 1109 C C . LEU A 1 145 ? 19.617 3.397 -15.907 1.00 38.38 145 LEU A C 1
ATOM 1111 O O . LEU A 1 145 ? 19.911 2.686 -16.895 1.00 38.38 145 LEU A O 1
#

Solvent-accessible surface area (backbone atoms only — not comparable to full-atom values): 8914 Å² total; per-residue (Å²): 80,62,70,46,72,68,55,49,47,54,50,50,49,50,52,62,75,38,39,90,86,20,49,51,80,46,80,48,65,63,81,79,78,80,69,78,86,71,94,72,80,93,69,92,55,72,67,66,58,65,41,43,60,60,48,52,50,37,52,49,26,54,76,66,46,25,29,49,73,45,82,45,72,54,57,70,74,73,75,84,72,65,91,81,70,91,69,98,68,76,100,72,88,74,80,76,75,65,52,47,26,31,41,36,37,38,27,28,85,44,71,72,46,49,52,57,40,54,77,74,40,73,79,69,52,78,68,59,76,76,47,79,35,34,39,32,41,38,38,53,40,75,70,73,130

InterPro domains:
  IPR010912 Spen paralogue/orthologue C-terminal, metazoa [PS50917] (1-142)
  IPR012921 Spen paralogue and orthologue SPOC, C-terminal [PF07744] (1-140)
  IPR016194 SPOC-like, C-terminal domain superfamily [G3DSA:2.40.290.10] (1-140)
  IPR016194 SPOC-like, C-terminal domain superfamily [SSF100939] (1-141)

Mean predicted aligned error: 12.21 Å

Sequence (145 aa):
MKLDPVKLEDVSQRIRSAGNAGFCVLLAMPATTKQVSSNLADSQDPLKQNQRPLRNLISYLRTKDSAGVVLLNPLTQEIRHDPASGKLNNPEEAAPDPAVTGVLHAFPPCDFSFDLLAQRATRLQKEYAKDNHLVILLIRSCGSL

Foldseek 3Di:
DALDPVVLVVVVVLDVVLPPPFKDKDKFAQDDPPPPDDDDDDDPDVSVVVSCVLLVVLVVCVVRNHWDKDKFDFPPPPPPPPVPDDDDDDPDDDDRQQRKIKMKTKARLDPSLVVVCCVPPVPPDCVCSPGSMIIIMIGIDGPDD

Secondary structure (DSSP, 8-state):
-B--HHHHHHHHHHHHHH-TTSEEEEEE-----------------HHHHHHHHHHHHHHHHHHTTB-EEEEEEEE-------TT------SS--PPPP-EEEEEEEEPSSHHHHHHHHHH-TTS-TTGGGSS-EEEEEEEEE---

Organism: NCBI:txid117903

pLDDT: mean 76.22, std 20.28, range [37.5, 98.19]

Nearest PDB structures (foldseek):
  1ow1-assembly1_A  TM=7.485E-01  e=2.014E-06  Homo sapiens
  7r3h-assembly2_C  TM=3.650E-01  e=5.468E-01  Pseudomonas aeruginosa PAO1